Protein AF-A0A5E7UN57-F1 (afdb_monomer_lite)

Radius of gyration: 19.87 Å; chains: 1; bounding box: 31×43×58 Å

Organism: Pseudomonas fluorescens (NCBI:txid294)

Foldseek 3Di:
DCVVVDPPPDDPVVVLVVVVVVLVVDQEAEDEPPLCVPPSSVVSVVVNVVVVGHYYHPVVVDDPPPDDPDPPDDDDD

pLDDT: mean 80.77, std 16.6, range [47.34, 96.94]

Structure (mmCIF, N/CA/C/O backbone):
data_AF-A0A5E7UN57-F1
#
_entry.id   AF-A0A5E7UN57-F1
#
loop_
_atom_site.group_PDB
_atom_site.id
_atom_site.type_symbol
_atom_site.label_atom_id
_atom_site.label_alt_id
_atom_site.label_comp_id
_atom_site.label_asym_id
_atom_site.label_entity_id
_atom_site.label_seq_id
_atom_site.pdbx_PDB_ins_code
_atom_site.Cartn_x
_atom_site.Cartn_y
_atom_site.Cartn_z
_atom_site.occupancy
_atom_site.B_iso_or_equiv
_atom_site.auth_seq_id
_atom_site.auth_comp_id
_atom_site.auth_asym_id
_atom_site.auth_atom_id
_atom_site.pdbx_PDB_model_num
ATOM 1 N N . MET A 1 1 ? 10.490 -1.583 -0.416 1.00 57.88 1 MET A N 1
ATOM 2 C CA . MET A 1 1 ? 10.180 -2.995 -0.741 1.00 57.88 1 MET A CA 1
ATOM 3 C C . MET A 1 1 ? 11.449 -3.825 -0.641 1.00 57.88 1 MET A C 1
ATOM 5 O O . MET A 1 1 ? 12.493 -3.301 -1.018 1.00 57.88 1 MET A O 1
ATOM 9 N N . PRO A 1 2 ? 11.394 -5.098 -0.207 1.00 56.47 2 PRO A N 1
ATOM 10 C CA . PRO A 1 2 ? 12.574 -5.979 -0.121 1.00 56.47 2 PRO A CA 1
ATOM 11 C C . PRO A 1 2 ? 13.344 -6.090 -1.444 1.00 56.47 2 PRO A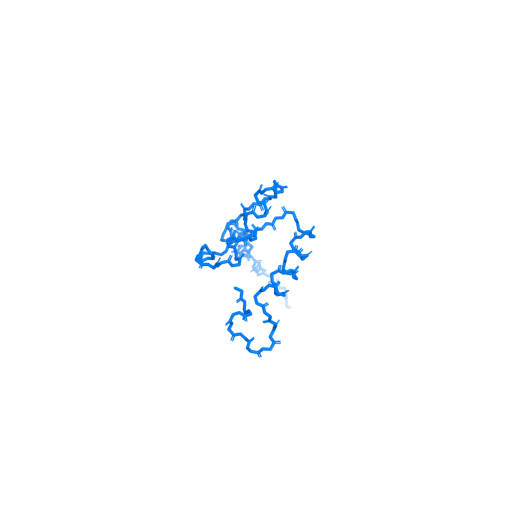 C 1
ATOM 13 O O . PRO A 1 2 ? 14.532 -6.394 -1.484 1.00 56.47 2 PRO A O 1
ATOM 16 N N . CYS A 1 3 ? 12.649 -5.808 -2.538 1.00 61.09 3 CYS A N 1
ATOM 17 C CA . CYS A 1 3 ? 13.144 -5.945 -3.882 1.00 61.09 3 CYS A CA 1
ATOM 18 C C . CYS A 1 3 ? 14.210 -4.962 -4.349 1.00 61.09 3 CYS A C 1
ATOM 20 O O . CYS A 1 3 ? 14.990 -5.287 -5.236 1.00 61.09 3 CYS A O 1
ATOM 22 N N . GLU A 1 4 ? 14.307 -3.794 -3.724 1.00 62.50 4 GLU A N 1
ATOM 23 C CA . GLU A 1 4 ? 15.397 -2.852 -4.009 1.00 62.50 4 GLU A CA 1
ATOM 24 C C . GLU A 1 4 ? 16.746 -3.356 -3.465 1.00 62.50 4 GLU A C 1
ATOM 26 O O . GLU A 1 4 ? 17.795 -2.865 -3.871 1.00 62.50 4 GLU A O 1
ATOM 31 N N . LEU A 1 5 ? 16.722 -4.349 -2.569 1.00 64.44 5 LEU A N 1
ATOM 32 C CA . LEU A 1 5 ? 17.893 -4.884 -1.873 1.00 64.44 5 LEU A CA 1
ATOM 33 C C . LEU A 1 5 ? 18.222 -6.336 -2.261 1.00 64.44 5 LEU A C 1
ATOM 35 O O . LEU A 1 5 ? 19.274 -6.834 -1.868 1.00 64.44 5 LEU A O 1
ATOM 39 N N . ASN A 1 6 ? 17.352 -7.022 -3.014 1.00 63.03 6 ASN A N 1
ATOM 40 C CA . ASN A 1 6 ? 17.518 -8.436 -3.361 1.00 63.03 6 ASN A CA 1
ATOM 41 C C . ASN A 1 6 ? 17.753 -8.639 -4.874 1.00 63.03 6 ASN A C 1
ATOM 43 O O . ASN A 1 6 ? 16.787 -8.610 -5.650 1.00 63.03 6 ASN A O 1
ATOM 47 N N . PRO A 1 7 ? 19.003 -8.876 -5.319 1.00 58.19 7 PRO A N 1
ATOM 48 C CA . PRO A 1 7 ? 19.293 -9.166 -6.717 1.00 58.19 7 PRO A CA 1
ATOM 49 C C . PRO A 1 7 ? 18.621 -10.482 -7.135 1.00 58.19 7 PRO A C 1
ATOM 51 O O . PRO A 1 7 ? 18.982 -11.559 -6.675 1.00 58.19 7 PRO A O 1
ATOM 54 N N . GLY A 1 8 ? 17.615 -10.381 -8.009 1.00 69.31 8 GLY A N 1
ATOM 55 C CA . GLY A 1 8 ? 16.848 -11.521 -8.532 1.00 69.31 8 GLY A CA 1
ATOM 56 C C . GLY A 1 8 ? 15.332 -11.404 -8.372 1.00 69.31 8 GLY A C 1
ATOM 57 O O . GLY A 1 8 ? 14.598 -12.194 -8.959 1.00 69.31 8 GLY A O 1
ATOM 58 N N . CYS A 1 9 ? 14.828 -10.413 -7.633 1.00 66.75 9 CYS A N 1
ATOM 59 C CA . CYS A 1 9 ? 13.387 -10.310 -7.392 1.00 66.75 9 CYS A CA 1
ATOM 60 C C . CYS A 1 9 ? 12.587 -9.573 -8.502 1.00 66.75 9 CYS A C 1
ATOM 62 O O . CYS A 1 9 ? 11.356 -9.517 -8.430 1.00 66.75 9 CYS A O 1
ATOM 64 N N . GLY A 1 10 ? 13.266 -9.051 -9.533 1.00 80.50 10 GLY A N 1
ATOM 65 C CA . GLY A 1 10 ? 12.674 -8.298 -10.648 1.00 80.50 10 GLY A CA 1
ATOM 66 C C . GLY A 1 10 ? 12.963 -6.796 -10.592 1.00 80.50 10 GLY A C 1
ATOM 67 O O . GLY A 1 10 ? 13.744 -6.332 -9.762 1.00 80.50 10 GLY A O 1
ATOM 68 N N . THR A 1 11 ? 12.362 -6.026 -11.503 1.00 87.75 11 THR A N 1
ATOM 69 C CA . THR A 1 11 ? 12.429 -4.558 -11.449 1.00 87.75 11 THR A CA 1
ATOM 70 C C . THR A 1 11 ? 11.475 -4.021 -10.387 1.00 87.75 11 THR A C 1
ATOM 72 O O . THR A 1 11 ? 10.463 -4.649 -10.094 1.00 87.75 11 THR A O 1
ATOM 75 N N . TRP A 1 12 ? 11.720 -2.812 -9.873 1.00 87.69 12 TRP A N 1
ATOM 76 C CA . TRP A 1 12 ? 10.798 -2.142 -8.942 1.00 87.69 12 TRP A CA 1
ATOM 77 C C . TRP A 1 12 ? 9.337 -2.157 -9.432 1.00 87.69 12 TRP A C 1
ATOM 79 O O . TRP A 1 12 ? 8.423 -2.386 -8.645 1.00 87.69 12 TRP A O 1
ATOM 89 N N . ASN A 1 13 ? 9.122 -1.983 -10.741 1.00 90.31 13 ASN A N 1
ATOM 90 C CA . ASN A 1 13 ? 7.795 -2.035 -11.354 1.00 90.31 13 ASN A CA 1
ATOM 91 C C . ASN A 1 13 ? 7.159 -3.431 -11.270 1.00 90.31 13 ASN A C 1
ATOM 93 O O . ASN A 1 13 ? 5.960 -3.533 -11.022 1.00 90.31 13 ASN A O 1
ATOM 97 N N . ASP A 1 14 ? 7.934 -4.497 -11.479 1.00 90.50 14 ASP A N 1
ATOM 98 C CA . ASP A 1 14 ? 7.431 -5.875 -11.400 1.00 90.50 14 ASP A CA 1
ATOM 99 C C . ASP A 1 14 ? 6.989 -6.211 -9.980 1.00 90.50 14 ASP A C 1
ATOM 101 O O . ASP A 1 14 ? 5.930 -6.804 -9.772 1.00 90.50 14 ASP A O 1
ATOM 105 N N . CYS A 1 15 ? 7.783 -5.787 -9.000 1.00 89.12 15 CYS A N 1
ATOM 106 C CA . CYS A 1 15 ? 7.480 -5.953 -7.586 1.00 89.12 15 CYS A CA 1
ATOM 107 C C . CYS A 1 15 ? 6.215 -5.177 -7.234 1.00 89.12 15 CYS A C 1
ATOM 109 O O . CYS A 1 15 ? 5.264 -5.754 -6.719 1.00 89.12 15 CYS A O 1
ATOM 111 N N . MET A 1 16 ? 6.144 -3.909 -7.649 1.00 92.19 16 MET A N 1
ATOM 112 C CA . MET A 1 16 ? 5.006 -3.064 -7.323 1.00 92.19 16 MET A CA 1
ATOM 113 C C . MET A 1 16 ? 3.696 -3.566 -7.934 1.00 92.19 16 MET A C 1
ATOM 115 O O . MET A 1 16 ? 2.647 -3.480 -7.307 1.00 92.19 16 MET A O 1
ATOM 119 N N . ARG A 1 17 ? 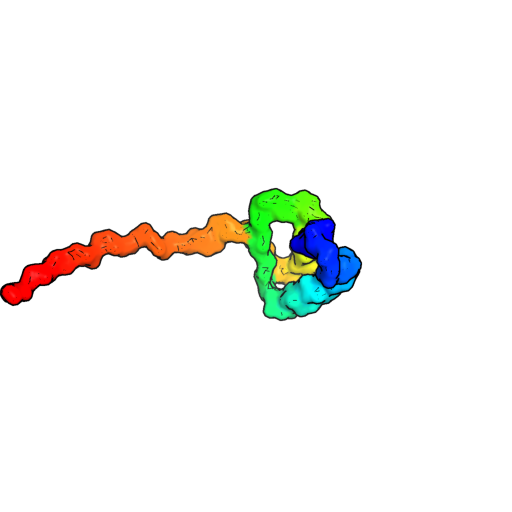3.735 -4.148 -9.137 1.00 93.62 17 ARG A N 1
ATOM 120 C CA . ARG A 1 17 ? 2.551 -4.779 -9.739 1.00 93.62 17 ARG A CA 1
ATOM 121 C C . ARG A 1 17 ? 2.046 -5.965 -8.921 1.00 93.62 17 ARG A C 1
ATOM 123 O O . ARG A 1 17 ? 0.834 -6.124 -8.799 1.00 93.62 17 ARG A O 1
ATOM 130 N N . ARG A 1 18 ? 2.949 -6.788 -8.378 1.00 91.75 18 ARG A N 1
ATOM 131 C CA . ARG A 1 18 ? 2.583 -7.930 -7.521 1.00 91.75 18 ARG A CA 1
ATOM 132 C C . ARG A 1 18 ? 1.997 -7.457 -6.198 1.00 91.75 18 ARG A C 1
ATOM 134 O O . ARG A 1 18 ? 0.951 -7.953 -5.799 1.00 91.75 18 ARG A O 1
ATOM 141 N N . ASP A 1 19 ? 2.631 -6.471 -5.580 1.00 91.62 19 ASP A N 1
ATOM 142 C CA . ASP A 1 19 ? 2.195 -5.909 -4.304 1.00 91.62 19 ASP A CA 1
ATOM 143 C C . ASP A 1 19 ? 0.824 -5.224 -4.441 1.00 91.62 19 ASP A C 1
ATOM 145 O O . ASP A 1 19 ? -0.071 -5.487 -3.648 1.00 91.62 19 ASP A O 1
ATOM 149 N N . ILE A 1 20 ? 0.589 -4.450 -5.511 1.00 94.44 20 ILE A N 1
ATOM 150 C CA . ILE A 1 20 ? -0.734 -3.864 -5.798 1.00 94.44 20 ILE A CA 1
ATOM 151 C C . ILE A 1 20 ? -1.779 -4.960 -6.032 1.00 94.44 20 ILE A C 1
ATOM 153 O O . ILE A 1 20 ? -2.890 -4.860 -5.522 1.00 94.44 20 ILE A O 1
ATOM 157 N N . ALA A 1 21 ? -1.449 -6.019 -6.778 1.00 95.31 21 ALA A N 1
ATOM 158 C CA . ALA A 1 21 ? -2.378 -7.128 -6.987 1.00 95.31 21 ALA A CA 1
ATOM 159 C C . ALA A 1 21 ? -2.739 -7.837 -5.670 1.00 95.31 21 ALA A C 1
ATOM 161 O O . ALA A 1 21 ? -3.889 -8.227 -5.486 1.00 95.31 21 ALA A O 1
ATOM 162 N N . ALA A 1 22 ? -1.783 -7.972 -4.747 1.00 93.44 22 ALA A N 1
ATOM 163 C CA . ALA A 1 22 ? -2.042 -8.482 -3.406 1.00 93.44 22 ALA A CA 1
ATOM 164 C C . ALA A 1 22 ? -2.897 -7.502 -2.583 1.00 93.44 22 ALA A C 1
ATOM 166 O O . ALA A 1 22 ? -3.869 -7.929 -1.966 1.00 93.44 22 ALA A O 1
ATOM 167 N N . LEU A 1 23 ? -2.590 -6.202 -2.645 1.00 94.69 23 LEU A N 1
ATOM 168 C CA . LEU A 1 23 ? -3.318 -5.124 -1.973 1.00 94.69 23 LEU A CA 1
ATOM 169 C C . LEU A 1 23 ? -4.806 -5.104 -2.345 1.00 94.69 23 LEU A C 1
ATOM 171 O O . LEU A 1 23 ? -5.633 -4.851 -1.478 1.00 94.69 23 LEU A O 1
ATOM 175 N N . MET A 1 24 ? -5.159 -5.411 -3.598 1.00 96.00 24 MET A N 1
ATOM 176 C CA . MET A 1 24 ? -6.562 -5.465 -4.043 1.00 96.00 24 MET A CA 1
ATOM 177 C C . MET A 1 24 ? -7.390 -6.569 -3.369 1.00 96.00 24 MET A C 1
ATOM 179 O O . MET A 1 24 ? -8.612 -6.547 -3.472 1.00 96.00 24 MET A O 1
ATOM 183 N N . ASN A 1 25 ? -6.752 -7.527 -2.690 1.00 95.69 25 ASN A N 1
ATOM 184 C CA . ASN A 1 25 ? -7.439 -8.564 -1.915 1.00 95.69 25 ASN A CA 1
ATOM 185 C C . ASN A 1 25 ? -7.561 -8.208 -0.423 1.00 95.69 25 ASN A C 1
ATOM 187 O O . ASN A 1 25 ? -7.992 -9.045 0.367 1.00 95.69 25 ASN A O 1
ATOM 191 N N . CYS A 1 26 ? -7.141 -7.005 -0.029 1.00 93.94 26 CYS A N 1
ATOM 192 C CA . CYS A 1 26 ? -7.172 -6.527 1.346 1.00 93.94 26 CYS A CA 1
ATOM 193 C C . CYS A 1 26 ? -8.194 -5.396 1.497 1.00 93.94 26 CYS A C 1
ATOM 195 O O . CYS A 1 26 ? -8.392 -4.607 0.580 1.00 93.94 26 CYS A O 1
ATOM 197 N N . ASP A 1 27 ? -8.747 -5.248 2.701 1.00 92.94 27 ASP A N 1
ATOM 198 C CA . ASP A 1 27 ? -9.595 -4.102 3.075 1.00 92.94 27 ASP A CA 1
ATOM 199 C C . ASP A 1 27 ? -8.845 -3.064 3.931 1.00 92.94 27 ASP A C 1
ATOM 201 O O . ASP A 1 27 ? -9.318 -1.949 4.164 1.00 92.94 27 ASP A O 1
ATOM 205 N N . THR A 1 28 ? -7.677 -3.442 4.463 1.00 93.38 28 THR A N 1
ATOM 206 C CA . THR A 1 28 ? -6.903 -2.644 5.421 1.00 93.38 28 THR A CA 1
ATOM 207 C C . THR A 1 28 ? -5.407 -2.704 5.121 1.00 93.38 28 THR A C 1
ATOM 209 O O . THR A 1 28 ? -4.864 -3.776 4.862 1.00 93.38 28 THR A O 1
ATOM 212 N N . VAL A 1 29 ? -4.727 -1.559 5.220 1.00 94.62 29 VAL A N 1
ATO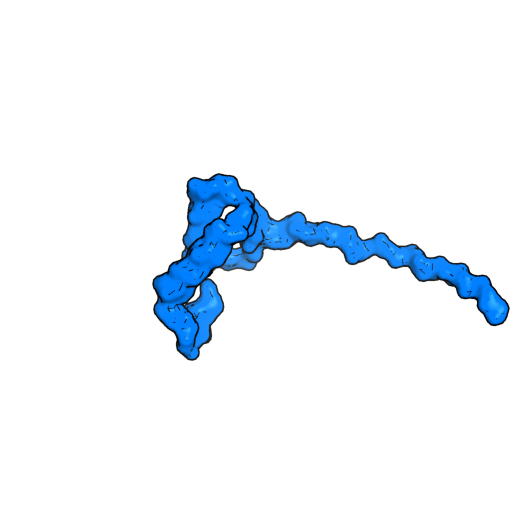M 213 C CA . VAL A 1 29 ? -3.266 -1.429 5.154 1.00 94.62 29 VAL A CA 1
ATOM 214 C C . VAL A 1 29 ? -2.725 -1.049 6.523 1.00 94.62 29 VAL A C 1
ATOM 216 O O . VAL A 1 29 ? -3.084 -0.014 7.083 1.00 94.62 29 VAL A O 1
ATOM 219 N N . ALA A 1 30 ? -1.820 -1.867 7.055 1.00 93.75 30 ALA A N 1
ATOM 220 C CA . ALA A 1 30 ? -1.103 -1.570 8.286 1.00 93.75 30 ALA A CA 1
ATOM 221 C C . ALA A 1 30 ? 0.298 -1.029 7.972 1.00 93.75 30 ALA A C 1
ATOM 223 O O . ALA A 1 30 ? 1.093 -1.678 7.298 1.00 93.75 30 ALA A O 1
ATOM 224 N N . THR A 1 31 ? 0.615 0.153 8.493 1.00 93.06 31 THR A N 1
ATOM 225 C CA . THR A 1 31 ? 1.895 0.840 8.274 1.00 93.06 31 THR A CA 1
ATOM 226 C C . THR A 1 31 ? 2.823 0.683 9.475 1.00 93.06 31 THR A C 1
ATOM 228 O O . THR A 1 31 ? 2.408 0.810 10.632 1.00 93.06 31 THR A O 1
ATOM 231 N N . LEU A 1 32 ? 4.099 0.405 9.210 1.00 90.56 32 LEU A N 1
ATOM 232 C CA . LEU A 1 32 ? 5.148 0.373 10.232 1.00 90.56 32 LEU A CA 1
ATOM 233 C C . LEU A 1 32 ? 5.787 1.765 10.384 1.00 90.56 32 LEU A C 1
ATOM 235 O O . LEU A 1 32 ? 5.850 2.507 9.401 1.00 90.56 32 LEU A O 1
ATOM 239 N N . PRO A 1 33 ? 6.293 2.133 11.576 1.00 87.38 33 PRO A N 1
ATOM 240 C CA . PRO A 1 33 ? 7.063 3.365 11.740 1.00 87.38 33 PRO A CA 1
ATOM 241 C C . PRO A 1 33 ? 8.247 3.424 10.762 1.00 87.38 33 PRO A C 1
ATOM 243 O O . PRO A 1 33 ? 8.984 2.446 10.639 1.00 87.38 33 PRO A O 1
ATOM 246 N N . GLY A 1 34 ? 8.431 4.550 10.070 1.00 86.06 34 GLY A N 1
ATOM 247 C CA . GLY A 1 34 ? 9.487 4.733 9.071 1.00 86.06 34 GLY A CA 1
ATOM 248 C C . GLY A 1 34 ? 9.146 4.191 7.677 1.00 86.06 34 GLY A C 1
ATOM 249 O O . GLY A 1 34 ? 9.921 4.401 6.741 1.00 86.06 34 GLY A O 1
ATOM 250 N N . SER A 1 35 ? 7.996 3.526 7.498 1.00 86.62 35 SER A N 1
ATOM 251 C CA . SER A 1 35 ? 7.539 3.064 6.177 1.00 86.62 35 SER A CA 1
ATOM 252 C C . SER A 1 35 ? 7.241 4.221 5.220 1.00 86.62 35 SER A C 1
ATOM 254 O O . SER A 1 35 ? 7.419 4.068 4.015 1.00 86.62 35 SER A O 1
ATOM 256 N N . GLU A 1 36 ? 6.911 5.403 5.739 1.00 85.19 36 GLU A N 1
ATOM 257 C CA . GLU A 1 36 ? 6.711 6.649 4.996 1.00 85.19 36 GLU A CA 1
ATOM 258 C C . GLU A 1 36 ? 7.928 7.078 4.158 1.00 85.19 36 GLU A C 1
ATOM 260 O O . GLU A 1 36 ? 7.782 7.802 3.175 1.00 85.19 36 GLU A O 1
ATOM 265 N N . HIS A 1 37 ? 9.130 6.609 4.506 1.00 87.69 37 HIS A N 1
ATOM 266 C CA . HIS A 1 37 ? 10.347 6.866 3.735 1.00 87.69 37 HIS A CA 1
ATOM 267 C C . HIS A 1 37 ? 10.528 5.893 2.561 1.00 87.69 37 HIS A C 1
ATOM 269 O O . HIS A 1 37 ? 11.381 6.111 1.700 1.00 87.69 37 HIS A O 1
ATOM 275 N N . SER A 1 38 ? 9.740 4.816 2.497 1.00 89.12 38 SER A N 1
ATOM 276 C CA . SER A 1 38 ? 9.777 3.871 1.387 1.00 89.12 38 SER A CA 1
ATOM 277 C C . SER A 1 38 ? 8.862 4.330 0.261 1.00 89.12 38 SER A C 1
ATOM 279 O O . SER A 1 38 ? 7.647 4.433 0.422 1.00 89.12 38 SER A O 1
ATOM 281 N N . LYS A 1 39 ? 9.438 4.492 -0.934 1.00 89.88 39 LYS A N 1
ATOM 282 C CA . LYS A 1 39 ? 8.685 4.798 -2.157 1.00 89.88 39 LYS A CA 1
ATOM 283 C C . LYS A 1 39 ? 7.530 3.815 -2.404 1.00 89.88 39 LYS A C 1
ATOM 285 O O . LYS A 1 39 ? 6.465 4.232 -2.845 1.00 89.88 39 LYS A O 1
ATOM 290 N N . GLY A 1 40 ? 7.743 2.522 -2.137 1.00 91.75 40 GLY A N 1
ATOM 291 C CA . GLY A 1 40 ? 6.718 1.486 -2.314 1.00 91.75 40 GLY A CA 1
ATOM 292 C C . GLY A 1 40 ? 5.571 1.618 -1.312 1.00 91.75 40 GLY A C 1
ATOM 293 O O . GLY A 1 40 ? 4.423 1.734 -1.723 1.00 91.75 40 GLY A O 1
ATOM 294 N N . ALA A 1 41 ? 5.886 1.701 -0.016 1.00 92.38 41 ALA A N 1
ATOM 295 C CA . ALA A 1 41 ? 4.864 1.805 1.027 1.00 92.38 41 ALA A CA 1
ATOM 296 C C . ALA A 1 41 ? 4.023 3.086 0.895 1.00 92.38 41 ALA A C 1
ATOM 298 O O . ALA A 1 41 ? 2.809 3.058 1.083 1.00 92.38 41 ALA A O 1
ATOM 299 N N . GLY A 1 42 ? 4.640 4.205 0.496 1.00 93.88 42 GLY A N 1
ATOM 300 C CA . GLY A 1 42 ? 3.905 5.437 0.206 1.00 93.88 42 GLY A CA 1
ATOM 301 C C . GLY A 1 42 ? 2.893 5.279 -0.937 1.00 93.88 42 GLY A C 1
ATOM 302 O O . GLY A 1 42 ? 1.794 5.827 -0.864 1.00 93.88 42 GLY A O 1
ATOM 303 N N . LEU A 1 43 ? 3.229 4.503 -1.973 1.00 94.88 43 LEU A N 1
ATOM 304 C CA . LEU A 1 43 ? 2.312 4.223 -3.078 1.00 94.88 43 LEU A CA 1
ATOM 305 C C . LEU A 1 43 ? 1.158 3.305 -2.647 1.00 94.88 43 LEU A C 1
ATOM 307 O O . LEU A 1 43 ? 0.017 3.563 -3.018 1.00 94.88 43 LEU A O 1
ATOM 311 N N . GLU A 1 44 ? 1.427 2.277 -1.844 1.00 94.81 44 GLU A N 1
ATOM 312 C CA . GLU A 1 44 ? 0.385 1.383 -1.315 1.00 94.81 44 GLU A CA 1
ATOM 313 C C . GLU A 1 44 ? -0.621 2.134 -0.439 1.00 94.81 44 GLU A C 1
ATOM 315 O O . GLU A 1 44 ? -1.827 1.983 -0.621 1.00 94.81 44 GLU A O 1
ATOM 320 N N . VAL A 1 45 ? -0.137 2.999 0.458 1.00 95.50 45 VAL A N 1
ATOM 321 C CA . VAL A 1 45 ? -0.993 3.849 1.300 1.00 95.50 45 VAL A CA 1
ATOM 322 C C . VAL A 1 45 ? -1.826 4.806 0.450 1.00 95.50 45 VAL A C 1
ATOM 324 O O . VAL A 1 45 ? -3.013 4.972 0.715 1.00 95.50 45 VAL A O 1
ATOM 327 N N . LEU A 1 46 ? -1.239 5.407 -0.591 1.00 95.94 46 LEU A N 1
ATOM 328 C CA . LEU A 1 46 ? -1.978 6.279 -1.504 1.00 95.94 46 LEU A CA 1
ATOM 329 C C . LEU A 1 46 ? -3.093 5.520 -2.234 1.00 95.94 46 LEU A C 1
ATOM 331 O O . LEU A 1 46 ? -4.198 6.037 -2.361 1.00 95.94 46 LEU A O 1
ATOM 335 N N . ILE A 1 47 ? -2.825 4.310 -2.725 1.00 96.38 47 ILE A N 1
ATOM 336 C CA . ILE A 1 47 ? -3.846 3.489 -3.388 1.00 96.38 47 ILE A CA 1
ATOM 337 C C . ILE A 1 47 ? -4.959 3.133 -2.400 1.00 96.38 47 ILE A C 1
ATOM 339 O O . ILE A 1 47 ? -6.131 3.303 -2.730 1.00 96.38 47 ILE A O 1
ATOM 343 N N . ALA A 1 48 ? -4.600 2.705 -1.189 1.00 96.50 48 ALA A N 1
ATOM 344 C CA . ALA A 1 48 ? -5.553 2.378 -0.136 1.00 96.50 48 ALA A CA 1
ATOM 345 C C . ALA A 1 48 ? -6.466 3.567 0.209 1.00 96.50 48 ALA A C 1
ATOM 347 O O . ALA A 1 48 ? -7.685 3.416 0.224 1.00 96.50 48 ALA A O 1
ATOM 348 N N . ASP A 1 49 ? -5.896 4.763 0.381 1.00 95.25 49 ASP A N 1
ATOM 349 C CA . ASP A 1 49 ? -6.643 6.007 0.605 1.00 95.25 49 ASP A CA 1
ATOM 350 C C . ASP A 1 49 ? -7.636 6.294 -0.536 1.00 95.25 49 ASP A C 1
ATOM 352 O O . ASP A 1 49 ? -8.819 6.545 -0.305 1.00 95.25 49 ASP A O 1
ATOM 356 N N . ARG A 1 50 ? -7.197 6.158 -1.795 1.00 96.94 50 ARG A N 1
ATOM 357 C CA . ARG A 1 50 ? -8.053 6.397 -2.973 1.00 96.94 50 ARG A CA 1
ATOM 358 C C . ARG A 1 50 ? -9.165 5.374 -3.146 1.00 96.94 50 ARG A C 1
ATOM 360 O O . ARG A 1 50 ? -10.195 5.708 -3.729 1.00 96.94 50 ARG A O 1
ATOM 367 N N . LEU A 1 51 ? -8.972 4.164 -2.640 1.00 96.19 51 LEU A N 1
ATOM 368 C CA . LEU A 1 51 ? -9.985 3.113 -2.623 1.00 96.19 51 LEU A CA 1
ATOM 369 C C . LEU A 1 51 ? -10.848 3.141 -1.355 1.00 96.19 51 LEU A C 1
ATOM 371 O O . LEU A 1 51 ? -11.702 2.276 -1.194 1.00 96.19 51 LEU A O 1
ATOM 375 N N . SER A 1 52 ? -10.670 4.139 -0.478 1.00 95.31 52 SER A N 1
ATOM 376 C CA . SER A 1 52 ? -11.367 4.233 0.815 1.00 95.31 52 SER A CA 1
ATOM 377 C C . SER A 1 52 ? -11.146 3.009 1.718 1.00 95.31 52 SER A C 1
ATOM 379 O O . SER A 1 52 ? -12.014 2.645 2.510 1.00 95.31 52 SER A O 1
ATOM 381 N N . MET A 1 53 ? -9.979 2.369 1.602 1.00 96.75 53 MET A N 1
ATOM 382 C CA . MET A 1 53 ? -9.538 1.294 2.491 1.00 96.75 53 MET A CA 1
ATOM 383 C C . MET A 1 53 ? -9.104 1.863 3.845 1.00 96.75 53 MET A C 1
ATOM 385 O O . MET A 1 53 ? -8.711 3.025 3.966 1.00 96.75 53 MET A O 1
ATOM 389 N N . THR A 1 54 ? -9.116 1.024 4.880 1.00 95.81 54 THR A N 1
ATOM 390 C CA . THR A 1 54 ? -8.672 1.454 6.212 1.00 95.81 54 THR A CA 1
ATOM 391 C C . THR A 1 54 ? -7.144 1.478 6.268 1.00 95.81 54 THR A C 1
ATOM 393 O O . THR A 1 54 ? -6.500 0.473 5.980 1.00 95.81 54 THR A O 1
ATOM 396 N N . VAL A 1 55 ? -6.537 2.593 6.679 1.00 93.81 55 VAL A N 1
ATOM 397 C CA . VAL A 1 55 ? -5.087 2.671 6.930 1.00 93.81 55 VAL A CA 1
ATOM 398 C C . VAL A 1 55 ? -4.839 2.819 8.427 1.00 93.81 55 VAL A C 1
ATOM 400 O O . VAL A 1 55 ? -5.285 3.780 9.050 1.00 93.81 55 VAL A O 1
ATOM 403 N N . VAL A 1 56 ? -4.113 1.867 9.009 1.00 93.06 56 VAL A N 1
ATOM 404 C CA . VAL A 1 56 ? -3.802 1.815 10.446 1.00 93.06 56 VAL A CA 1
ATOM 405 C C . VAL A 1 56 ? -2.297 1.814 10.673 1.00 93.06 56 VAL A C 1
ATOM 407 O O . VAL A 1 56 ? -1.517 1.426 9.802 1.00 93.06 56 VAL A O 1
ATOM 410 N N . LYS A 1 57 ? -1.853 2.223 11.863 1.00 90.44 57 LYS A N 1
ATOM 411 C CA . LYS A 1 57 ? -0.468 1.983 12.280 1.00 90.44 57 LYS A CA 1
ATOM 412 C C . LYS A 1 57 ? -0.403 0.604 12.912 1.00 90.44 57 LYS A C 1
ATOM 414 O O . LYS A 1 57 ? -1.185 0.297 13.804 1.00 90.44 57 LYS A O 1
ATOM 419 N N . ALA A 1 58 ? 0.562 -0.210 12.503 1.00 87.75 58 ALA A N 1
ATOM 420 C CA . ALA A 1 58 ? 0.711 -1.575 13.002 1.00 87.75 58 ALA A CA 1
ATOM 421 C C . ALA A 1 58 ? 0.859 -1.629 14.535 1.0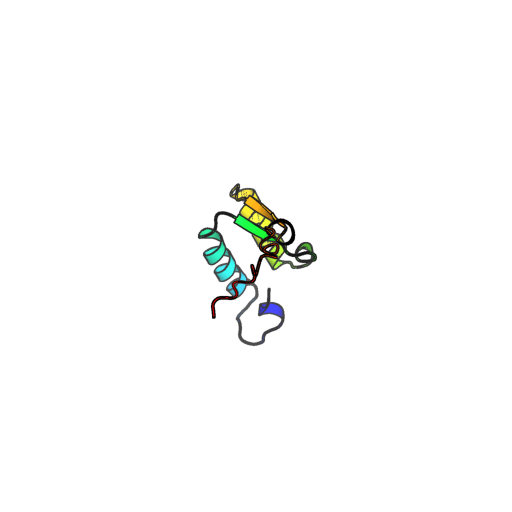0 87.75 58 ALA A C 1
ATOM 423 O O . ALA A 1 58 ? 0.353 -2.546 15.172 1.00 87.75 58 ALA A O 1
ATOM 424 N N . ARG A 1 59 ? 1.482 -0.608 15.144 1.00 85.12 59 ARG A N 1
ATOM 425 C CA . ARG A 1 59 ? 1.605 -0.487 16.608 1.00 85.12 59 ARG A CA 1
ATOM 426 C C . ARG A 1 59 ? 0.266 -0.365 17.343 1.00 85.12 59 ARG A C 1
ATOM 428 O O . ARG A 1 59 ? 0.206 -0.678 18.524 1.00 85.12 59 ARG A O 1
ATOM 435 N N . ASP A 1 60 ? -0.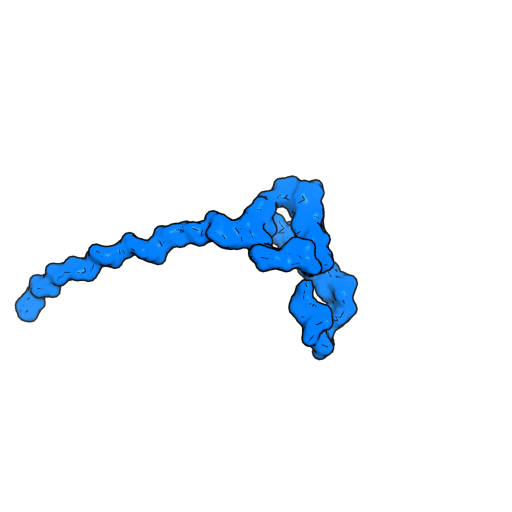779 0.093 16.660 1.00 84.25 60 ASP A N 1
ATOM 436 C CA . ASP A 1 60 ? -2.109 0.283 17.243 1.00 84.25 60 ASP A CA 1
ATOM 437 C C . ASP A 1 60 ? -2.950 -1.005 17.158 1.00 84.25 60 ASP A C 1
ATOM 439 O O . ASP A 1 60 ? -3.997 -1.099 17.788 1.00 84.25 60 ASP A O 1
ATOM 443 N N . LEU A 1 61 ? -2.473 -2.021 16.425 1.00 80.44 61 LEU A N 1
ATOM 444 C CA . LEU A 1 61 ? -3.117 -3.335 16.307 1.00 80.44 61 LEU A CA 1
ATOM 445 C C . LEU A 1 61 ? -2.765 -4.294 17.455 1.00 80.44 61 LEU A C 1
ATOM 447 O O . LEU A 1 61 ? -3.252 -5.424 17.483 1.00 80.44 61 LEU A O 1
ATOM 451 N N . VAL A 1 62 ? -1.918 -3.879 18.401 1.00 74.81 62 VAL A N 1
ATOM 452 C CA . VAL A 1 62 ? -1.530 -4.719 19.539 1.00 74.81 62 VAL A CA 1
ATOM 453 C C . VAL A 1 62 ? -2.679 -4.762 20.550 1.00 74.81 62 VAL A C 1
ATOM 455 O O . VAL A 1 62 ? -2.797 -3.907 21.425 1.00 74.81 62 VAL A O 1
ATOM 458 N N . SER A 1 63 ? -3.534 -5.777 20.427 1.00 60.12 63 SER A N 1
ATOM 459 C CA . SER A 1 63 ? -4.444 -6.188 21.497 1.00 60.12 63 SER A CA 1
ATOM 460 C C . SER A 1 63 ? -3.632 -6.831 22.626 1.00 60.12 63 SER A C 1
ATOM 462 O O . SER A 1 63 ? -2.773 -7.679 22.379 1.00 60.12 63 SER A O 1
ATOM 464 N N . MET A 1 64 ? -3.885 -6.416 23.868 1.00 50.94 64 MET A N 1
ATOM 465 C CA . MET A 1 64 ? -3.315 -7.016 25.076 1.00 50.94 64 MET A CA 1
ATOM 466 C C . MET A 1 64 ? -3.780 -8.471 25.222 1.00 50.94 64 MET A C 1
ATOM 468 O O . MET A 1 64 ? -4.764 -8.747 25.901 1.00 50.94 64 MET A O 1
ATOM 472 N N . GLU A 1 65 ? -3.041 -9.419 24.656 1.00 56.66 65 GLU A N 1
ATOM 473 C CA . GLU A 1 65 ? -3.164 -10.840 24.995 1.00 56.66 65 GLU A CA 1
ATOM 474 C C . GLU A 1 65 ? -2.026 -11.255 25.943 1.00 56.66 65 GLU A C 1
ATOM 476 O O . GLU A 1 65 ? -1.245 -12.169 25.688 1.00 56.66 65 GLU A O 1
ATOM 481 N N . THR A 1 66 ? -1.845 -10.515 27.045 1.00 55.28 66 THR A N 1
ATOM 482 C CA . THR A 1 66 ? -0.816 -10.856 28.046 1.00 55.28 66 THR A CA 1
ATOM 483 C C . THR A 1 66 ? -1.198 -10.476 29.472 1.00 55.28 66 THR A C 1
ATOM 485 O O . THR A 1 66 ? -0.401 -9.885 30.188 1.00 55.28 66 THR A O 1
ATOM 488 N N . ILE A 1 67 ? -2.395 -10.842 29.938 1.00 56.88 67 ILE A N 1
ATOM 489 C CA . ILE A 1 67 ? -2.636 -10.991 31.382 1.00 56.88 67 ILE A CA 1
ATOM 490 C C . ILE A 1 67 ? -3.526 -12.216 31.606 1.00 56.88 67 ILE A C 1
ATOM 492 O O . ILE A 1 67 ? -4.747 -12.126 31.560 1.00 56.88 67 ILE A O 1
ATOM 496 N N . ASN A 1 68 ? -2.912 -13.365 31.896 1.00 51.56 68 ASN A N 1
ATOM 497 C CA . ASN A 1 68 ? -3.573 -14.380 32.714 1.00 51.56 68 ASN A CA 1
ATOM 498 C C . ASN A 1 68 ? -2.601 -14.927 33.778 1.00 51.56 68 ASN A C 1
ATOM 500 O O . ASN A 1 68 ? -2.024 -16.003 33.611 1.00 51.56 68 ASN A O 1
ATOM 504 N N . PRO A 1 69 ? -2.354 -14.188 34.878 1.00 58.31 69 PRO A N 1
ATOM 505 C CA . PRO A 1 69 ? -1.648 -14.699 36.039 1.00 58.31 69 PRO A CA 1
ATOM 506 C C . PRO A 1 69 ? -2.643 -15.501 36.880 1.00 58.31 69 PRO A C 1
ATOM 508 O O . PRO A 1 69 ? -3.101 -15.056 37.927 1.00 58.31 69 PRO A O 1
ATOM 511 N N . THR A 1 70 ? -3.041 -16.686 36.428 1.00 56.03 70 THR A N 1
ATOM 512 C CA . THR A 1 70 ? -3.769 -17.626 37.292 1.00 56.03 70 THR A CA 1
ATOM 513 C C . THR A 1 70 ? -3.401 -19.060 36.936 1.00 56.03 70 THR A C 1
ATOM 515 O O . THR A 1 70 ? -4.225 -19.851 36.490 1.00 56.03 70 THR A O 1
ATOM 518 N N . PHE A 1 71 ? -2.148 -19.440 37.208 1.00 54.78 71 PHE A N 1
ATOM 519 C CA . PHE A 1 71 ? -1.889 -20.829 37.582 1.00 54.78 71 PHE A CA 1
ATOM 520 C C . PHE A 1 71 ? -2.372 -21.002 39.027 1.00 54.78 71 PHE A C 1
ATOM 522 O O . PHE A 1 71 ? -1.615 -20.885 39.992 1.00 54.78 71 PHE A O 1
ATOM 529 N N . CYS A 1 72 ? -3.685 -21.186 39.180 1.00 49.91 72 CYS A N 1
ATOM 530 C CA . CYS A 1 72 ? -4.272 -21.604 40.442 1.00 49.91 72 CYS A CA 1
ATOM 531 C C . CYS A 1 72 ? -3.682 -22.967 40.809 1.00 49.91 72 CYS A C 1
ATOM 533 O O . CYS A 1 72 ? -3.940 -23.977 40.158 1.00 49.91 72 CYS A O 1
ATOM 535 N N . ARG A 1 73 ? -2.898 -22.970 41.888 1.00 57.44 73 ARG A N 1
ATOM 536 C CA . ARG A 1 73 ? -2.469 -24.145 42.638 1.00 57.44 73 ARG A CA 1
ATOM 537 C C . ARG A 1 73 ? -3.674 -25.057 42.891 1.00 57.44 73 ARG A C 1
ATOM 539 O O . ARG A 1 73 ? -4.529 -24.731 43.708 1.00 57.44 73 ARG A O 1
ATOM 546 N N . LYS A 1 74 ? -3.720 -26.212 42.229 1.00 47.34 74 LYS A N 1
ATOM 547 C CA . LYS A 1 74 ? -4.450 -27.375 42.734 1.00 47.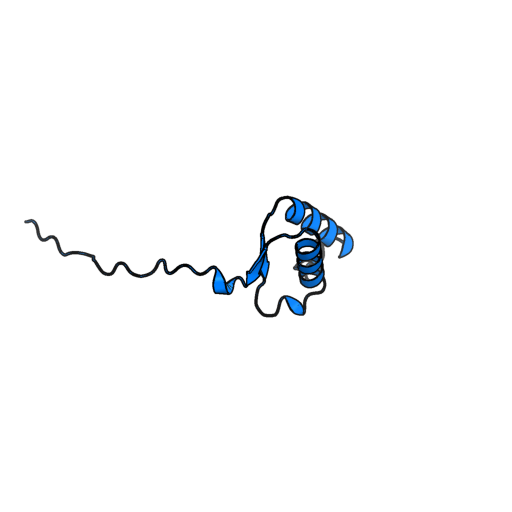34 74 LYS A CA 1
ATOM 548 C C . LYS A 1 74 ? -3.435 -28.409 43.190 1.00 47.34 74 LYS A C 1
ATOM 550 O O . LYS A 1 74 ? -2.863 -29.138 42.392 1.00 47.34 74 LYS A O 1
ATOM 555 N N . SER A 1 75 ? -3.204 -28.387 44.499 1.00 54.12 75 SER A N 1
ATOM 556 C CA . SER A 1 75 ? -2.892 -29.593 45.256 1.00 54.12 75 SER A CA 1
ATOM 557 C C . SER A 1 75 ? -4.090 -30.528 45.104 1.00 54.12 75 SER A C 1
ATOM 559 O O . SER A 1 75 ? -5.214 -30.097 45.361 1.00 54.12 75 SER A O 1
ATOM 561 N N . ILE A 1 76 ? -3.848 -31.754 44.663 1.00 54.44 76 ILE A N 1
ATOM 562 C CA . ILE A 1 76 ? -4.636 -32.935 45.004 1.00 54.44 76 ILE A CA 1
ATOM 563 C C . ILE A 1 76 ? -3.624 -34.083 44.986 1.00 54.44 76 ILE A C 1
ATOM 565 O O . ILE A 1 76 ? -3.029 -34.364 43.949 1.00 54.44 76 ILE A O 1
ATOM 569 N N . ASP A 1 77 ? -3.380 -34.544 46.210 1.00 49.28 77 ASP A N 1
ATOM 570 C CA . ASP A 1 77 ? -2.899 -35.838 46.705 1.00 49.28 77 ASP A CA 1
ATOM 571 C C . ASP A 1 77 ? -1.661 -36.492 46.065 1.00 49.28 77 ASP A C 1
ATOM 573 O O . ASP A 1 77 ? -1.731 -36.997 44.923 1.00 49.28 77 ASP A O 1
#

InterPro domains:
  IPR025518 Protein of unknown function DUF4406 [PF14359] (3-56)

Sequence (77 aa):
MPCELNPGCGTWNDCMRRDIAALMNCDTVATLPGSEHSKGAGLEVLIADRLSMTVVKARDLVSMETINPTFCRKSID

Secondary structure (DSSP, 8-state):
-GGGT-TTS--HHHHHHHHHHHHTT-SEEEEPTTGGG-HHHHHHHHHHHHTT-EEEEGGGG----------------